Protein AF-A0A9W4V085-F1 (afdb_monomer)

Solvent-accessible surface area (backbone atoms only — not comparable 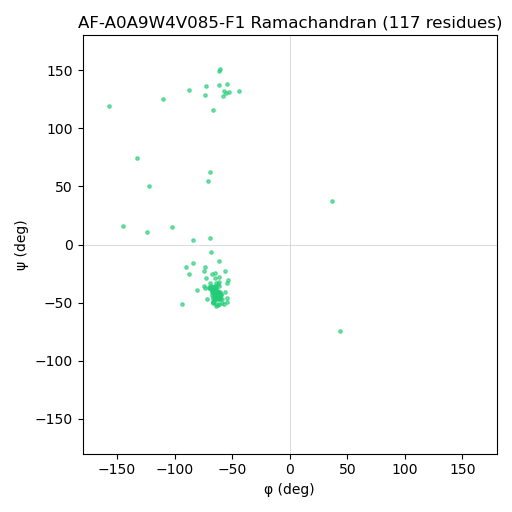to full-atom values): 6968 Å² total; per-residue (Å²): 134,81,78,79,75,76,79,78,77,56,73,71,63,54,55,56,52,52,51,54,50,51,50,54,50,50,52,48,51,54,48,28,40,53,48,19,42,46,47,46,67,75,39,63,90,44,66,81,60,62,35,53,56,50,49,53,50,48,52,53,52,56,53,55,59,49,51,59,54,65,59,66,65,68,67,93,61,65,77,77,56,59,59,53,56,54,62,63,46,48,61,59,46,54,49,46,19,52,50,34,26,51,52,41,41,46,51,64,67,50,50,82,74,59,93,77,84,78,135

pLDDT: mean 70.52, std 12.36, range [38.91, 86.25]

Sequence (119 aa):
MEPPAPPAPPPVEAGEKERKLNLLFWMRVVLAVVAGAAATFIFDGIEGEERRWASIGFMIIVFAATIPVAKSMRMQLPSSDRKKIVTQAIGSYVFLYLFTWIVTYTLANSGGGAGGINA

Radius of gyration: 19.99 Å; Cα contacts (8 Å, |Δi|>4): 44; chains: 1; bounding box: 37×35×72 Å

Mean predicted aligned error: 12.56 Å

Secondary structure (DSSP, 8-state):
-PPPPPPPPPHHHHHHHHHHHHHHHHHHHHHHHHHHHHHHHHTTTS-TTHHHHHHHHHHHHHHHHHHHHHHHT-----HHHHHHHHHHHHHHHHHHHHHHHHHHHHHHHHGGG------

Structure (mmCIF, N/CA/C/O backbone):
data_AF-A0A9W4V085-F1
#
_entry.id   AF-A0A9W4V085-F1
#
loop_
_atom_site.group_PDB
_atom_site.id
_atom_site.type_symbol
_atom_site.label_atom_id
_atom_site.label_alt_id
_atom_site.label_comp_id
_atom_site.label_asym_id
_atom_site.label_entity_id
_atom_site.label_seq_id
_atom_site.pdbx_PDB_ins_code
_atom_site.Cartn_x
_atom_site.Cartn_y
_atom_site.Cartn_z
_atom_site.occupancy
_atom_site.B_iso_or_equiv
_atom_site.auth_seq_id
_atom_site.auth_comp_id
_atom_site.auth_asym_id
_atom_site.auth_atom_id
_atom_site.pdbx_PDB_model_num
ATOM 1 N N . MET A 1 1 ? -8.765 9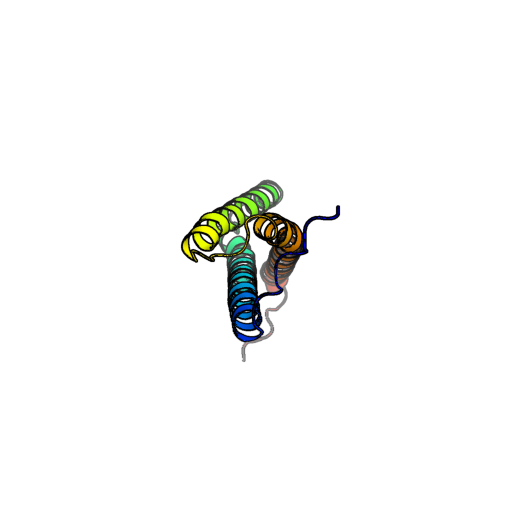.172 44.947 1.00 52.06 1 MET A N 1
ATOM 2 C CA . MET A 1 1 ? -10.021 8.692 44.338 1.00 52.06 1 MET A CA 1
ATOM 3 C C . MET A 1 1 ? -9.716 8.451 42.877 1.00 52.06 1 MET A C 1
ATOM 5 O O . MET A 1 1 ? -9.568 9.412 42.135 1.00 52.06 1 MET A O 1
ATOM 9 N N . GLU A 1 2 ? -9.474 7.200 42.506 1.00 55.47 2 GLU A N 1
ATOM 10 C CA . GLU A 1 2 ? -9.273 6.835 41.105 1.00 55.47 2 GLU A CA 1
ATOM 11 C C . GLU A 1 2 ? -10.647 6.888 40.416 1.00 55.47 2 GLU A C 1
ATOM 13 O O . GLU A 1 2 ? -11.615 6.370 40.984 1.00 55.47 2 GLU A O 1
ATOM 18 N N . PRO A 1 3 ? -10.797 7.584 39.277 1.00 69.75 3 PRO A N 1
ATOM 19 C CA . PRO A 1 3 ? -12.069 7.614 38.570 1.00 69.75 3 PRO A CA 1
ATOM 20 C C . PRO A 1 3 ? -12.429 6.183 38.136 1.00 69.75 3 PRO A C 1
ATOM 22 O O . PRO A 1 3 ? -11.544 5.455 37.680 1.00 69.75 3 PRO A O 1
ATOM 25 N N . PRO A 1 4 ? -13.695 5.752 38.285 1.00 66.56 4 PRO A N 1
ATOM 26 C CA . PRO A 1 4 ? -14.102 4.404 37.916 1.00 66.56 4 PRO A CA 1
ATOM 27 C C . PRO A 1 4 ? -13.792 4.169 36.438 1.00 66.56 4 PRO A C 1
ATOM 29 O O . PRO A 1 4 ? -14.168 4.973 35.580 1.00 66.56 4 PRO A O 1
ATOM 32 N N . ALA A 1 5 ? -13.077 3.078 36.155 1.00 70.56 5 ALA A N 1
ATOM 33 C CA . ALA A 1 5 ? -12.790 2.659 34.794 1.00 70.56 5 ALA A CA 1
ATOM 34 C C . ALA A 1 5 ? -14.114 2.585 34.010 1.00 70.56 5 ALA A C 1
ATOM 36 O O . ALA A 1 5 ? -15.086 2.018 34.523 1.00 70.56 5 ALA A O 1
ATOM 37 N N . PRO A 1 6 ? -14.194 3.181 32.806 1.00 73.25 6 PRO A N 1
ATOM 38 C CA . PRO A 1 6 ? -15.412 3.145 32.012 1.00 73.25 6 PRO A CA 1
ATOM 39 C C . PRO A 1 6 ? -15.857 1.687 31.817 1.00 73.25 6 PRO A C 1
ATOM 41 O O . PRO A 1 6 ? -15.003 0.822 31.598 1.00 73.25 6 PRO A O 1
ATOM 44 N N . PRO A 1 7 ? -17.167 1.394 31.919 1.00 73.12 7 PRO A N 1
ATOM 45 C CA . PRO A 1 7 ? -17.674 0.034 31.799 1.00 73.12 7 PRO A CA 1
ATOM 46 C C . PRO A 1 7 ? -17.222 -0.569 30.467 1.00 73.12 7 PRO A C 1
ATOM 48 O O . PRO A 1 7 ? -17.354 0.058 29.412 1.00 73.12 7 PRO A O 1
ATOM 51 N N . ALA A 1 8 ? -16.653 -1.776 30.525 1.00 66.88 8 ALA A N 1
ATOM 52 C CA . ALA A 1 8 ? -16.247 -2.502 29.331 1.00 66.88 8 ALA A CA 1
ATOM 53 C C . ALA A 1 8 ? -17.472 -2.683 28.412 1.00 66.88 8 ALA A C 1
ATOM 55 O O . ALA A 1 8 ? -18.541 -3.063 28.900 1.00 66.88 8 ALA A O 1
ATOM 56 N N . PRO A 1 9 ? -17.357 -2.389 27.104 1.00 64.00 9 PRO A N 1
ATOM 57 C CA . PRO A 1 9 ? -18.479 -2.524 26.186 1.00 64.00 9 PRO A CA 1
ATOM 58 C C . PRO A 1 9 ? -18.960 -3.984 26.127 1.00 64.00 9 PRO A C 1
ATOM 60 O O . PRO A 1 9 ? -18.152 -4.905 26.283 1.00 64.00 9 PRO A O 1
ATOM 63 N N . PRO A 1 10 ? -20.261 -4.220 25.886 1.00 71.69 10 PRO A N 1
ATOM 64 C CA . PRO A 1 10 ? -20.820 -5.565 25.827 1.00 71.69 10 PRO A CA 1
ATOM 65 C C . PRO A 1 10 ? -20.167 -6.404 24.704 1.00 71.69 10 PRO A C 1
ATOM 67 O O . PRO A 1 10 ? -19.780 -5.848 23.670 1.00 71.69 10 PRO A O 1
ATOM 70 N N . PRO A 1 11 ? -20.088 -7.746 24.842 1.00 68.12 11 PRO A N 1
ATOM 71 C CA . PRO A 1 11 ? -19.385 -8.634 23.900 1.00 68.12 11 PRO A CA 1
ATOM 72 C C . PRO A 1 11 ? -19.809 -8.485 22.430 1.00 68.12 11 PRO A C 1
ATOM 74 O O . PRO A 1 11 ? -19.002 -8.657 21.517 1.00 68.12 11 PRO A O 1
ATOM 77 N N . VAL A 1 12 ? -21.073 -8.125 22.195 1.00 65.56 12 VAL A N 1
ATOM 78 C CA . VAL A 1 12 ? -21.651 -7.943 20.855 1.00 65.56 12 VAL A CA 1
ATOM 79 C C . VAL A 1 12 ? -21.051 -6.722 20.143 1.00 65.56 12 VAL A C 1
ATOM 81 O O . VAL A 1 12 ? -20.737 -6.787 18.956 1.00 65.56 12 VAL A O 1
ATOM 84 N N . GLU A 1 13 ? -20.797 -5.630 20.870 1.00 66.50 13 GLU A N 1
ATOM 85 C CA . GLU A 1 13 ? -20.182 -4.422 20.308 1.00 66.50 13 GLU A CA 1
ATOM 86 C C . GLU A 1 13 ? -18.692 -4.602 20.001 1.00 66.50 13 GLU A C 1
ATOM 88 O O . GLU A 1 13 ? -18.163 -3.939 19.106 1.00 66.50 13 GLU A O 1
ATOM 93 N N . ALA A 1 14 ? -17.995 -5.472 20.739 1.00 66.94 14 ALA A N 1
ATOM 94 C CA . ALA A 1 14 ? -16.588 -5.782 20.490 1.00 66.94 14 ALA A CA 1
ATOM 95 C C . ALA A 1 14 ? -16.408 -6.513 19.146 1.00 66.94 14 ALA A C 1
ATOM 97 O O . ALA A 1 14 ? -15.607 -6.082 18.314 1.00 66.94 14 ALA A O 1
ATOM 98 N N . GLY A 1 15 ? -17.231 -7.533 18.875 1.00 71.06 15 GLY A N 1
ATOM 99 C CA . GLY A 1 15 ? -17.152 -8.309 17.632 1.00 71.06 15 GLY A CA 1
ATOM 100 C C . GLY A 1 15 ? -17.474 -7.500 16.367 1.00 71.06 15 GLY A C 1
ATOM 101 O O . GLY A 1 15 ? -16.850 -7.691 15.321 1.00 71.06 15 GLY A O 1
ATOM 102 N N . GLU A 1 16 ? -18.408 -6.546 16.430 1.00 74.25 16 GLU A N 1
ATOM 103 C CA . GLU A 1 16 ? -18.696 -5.660 15.291 1.00 74.25 16 GLU A CA 1
ATOM 104 C C . GLU A 1 16 ? -17.546 -4.695 14.978 1.00 74.25 16 GLU A C 1
ATOM 106 O O . GLU A 1 16 ? -17.283 -4.392 13.807 1.00 74.25 16 GLU A O 1
ATOM 111 N N . LYS A 1 17 ? -16.850 -4.211 16.012 1.00 70.31 17 LYS A N 1
ATOM 112 C CA . LYS A 1 17 ? -15.679 -3.338 15.866 1.00 70.31 17 LYS A CA 1
ATOM 113 C C . LYS A 1 17 ? -14.538 -4.089 15.185 1.00 70.31 17 LYS A C 1
ATOM 115 O O . LYS A 1 17 ? -14.000 -3.585 14.198 1.00 70.31 17 LYS A O 1
ATOM 120 N N . GLU A 1 18 ? -14.232 -5.301 15.644 1.00 73.25 18 GLU A N 1
ATOM 121 C CA . GLU A 1 18 ? -13.199 -6.163 15.054 1.00 73.25 18 GLU A CA 1
ATOM 122 C C . GLU A 1 18 ? -13.506 -6.528 13.599 1.00 73.25 18 GLU A C 1
ATOM 124 O O . GLU A 1 18 ? -12.636 -6.417 12.737 1.00 73.25 18 GLU A O 1
ATOM 129 N N . ARG A 1 19 ? -14.759 -6.876 13.277 1.00 76.81 19 ARG A N 1
ATOM 130 C CA . ARG A 1 19 ? -15.168 -7.175 11.892 1.00 76.81 19 ARG A CA 1
ATOM 131 C C . ARG A 1 19 ? -14.934 -6.004 10.951 1.00 76.81 19 ARG A C 1
ATOM 133 O O . ARG A 1 19 ? -14.380 -6.180 9.867 1.00 76.81 19 ARG A O 1
ATOM 140 N N . LYS A 1 20 ? -15.341 -4.802 11.355 1.00 73.94 20 LYS A N 1
ATOM 141 C CA . LYS A 1 20 ? -15.158 -3.608 10.527 1.00 73.94 20 LYS A CA 1
ATOM 142 C C . LYS A 1 20 ? -13.675 -3.217 10.418 1.00 73.94 20 LYS A C 1
ATOM 144 O O . LYS A 1 20 ? -13.261 -2.723 9.373 1.00 73.94 20 LYS A O 1
ATOM 149 N N . LEU A 1 21 ? -12.874 -3.454 11.463 1.00 75.38 21 LEU A N 1
ATOM 150 C CA . LEU A 1 21 ? -11.418 -3.262 11.438 1.00 75.38 21 LEU A CA 1
ATOM 151 C C . LEU A 1 21 ? -10.746 -4.222 10.455 1.00 75.38 21 LEU A C 1
ATOM 153 O O . LEU A 1 21 ? -9.955 -3.782 9.622 1.00 75.38 21 LEU A O 1
ATOM 157 N N . ASN A 1 22 ? -11.130 -5.497 10.495 1.00 78.56 22 ASN A N 1
ATOM 158 C CA . ASN A 1 22 ? -10.647 -6.521 9.574 1.00 78.56 22 ASN A CA 1
ATOM 159 C C . ASN A 1 22 ? -11.028 -6.214 8.122 1.00 78.56 22 ASN A C 1
ATOM 161 O O . ASN A 1 22 ? -10.188 -6.353 7.241 1.00 78.56 22 ASN A O 1
ATOM 165 N N . LEU A 1 23 ? -12.249 -5.733 7.867 1.00 78.25 23 LEU A N 1
ATOM 166 C CA . LEU A 1 23 ? -12.677 -5.265 6.541 1.00 78.25 23 LEU A CA 1
ATOM 167 C C . LEU A 1 23 ? -11.842 -4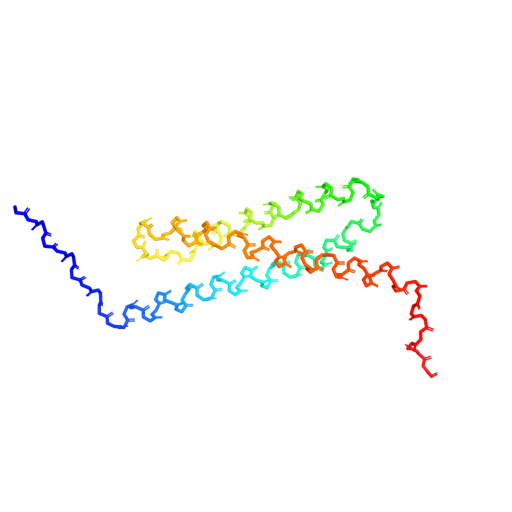.079 6.047 1.00 78.25 23 LEU A C 1
ATOM 169 O O . LEU A 1 23 ? -11.409 -4.068 4.897 1.00 78.25 23 LEU A O 1
ATOM 173 N N . LEU A 1 24 ? -11.577 -3.097 6.913 1.00 76.50 24 LEU A N 1
ATOM 174 C CA . LEU A 1 24 ? -10.758 -1.935 6.565 1.00 76.50 24 LEU A CA 1
ATOM 175 C C . LEU A 1 24 ? -9.308 -2.340 6.266 1.00 76.50 24 LEU A C 1
ATOM 177 O O . LEU A 1 24 ? -8.691 -1.790 5.354 1.00 76.50 24 LEU A O 1
ATOM 181 N N . PHE A 1 25 ? -8.776 -3.296 7.028 1.00 76.75 25 PHE A N 1
ATOM 182 C CA . PHE A 1 25 ? -7.460 -3.878 6.796 1.00 76.75 25 PHE A CA 1
ATOM 183 C C . PHE A 1 25 ? -7.419 -4.623 5.457 1.00 76.75 25 PHE A C 1
ATOM 185 O O . PHE A 1 25 ? -6.597 -4.292 4.608 1.00 76.75 25 PHE A O 1
ATOM 192 N N . 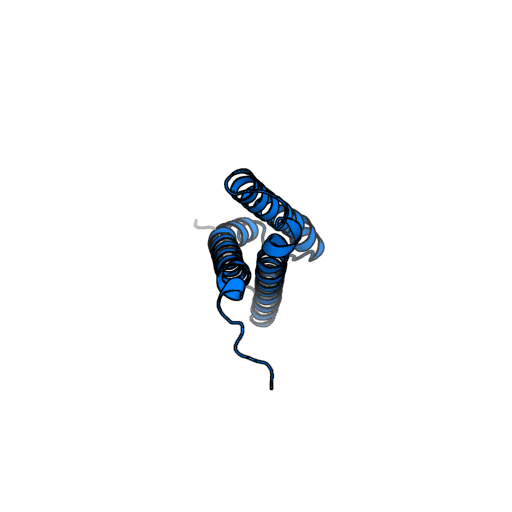TRP A 1 26 ? -8.355 -5.542 5.214 1.00 81.31 26 TRP A N 1
ATOM 193 C CA . TRP A 1 26 ? -8.433 -6.312 3.969 1.00 81.31 26 TRP A CA 1
ATOM 194 C C . TRP A 1 26 ? -8.606 -5.436 2.732 1.00 81.31 26 TRP A C 1
ATOM 196 O O . TRP A 1 26 ? -7.924 -5.639 1.732 1.00 81.31 26 TRP A O 1
ATOM 206 N N . MET A 1 27 ? -9.456 -4.413 2.804 1.00 80.50 27 MET A N 1
ATOM 207 C CA . MET A 1 27 ? -9.635 -3.456 1.714 1.00 80.50 27 MET A CA 1
ATOM 208 C C . MET A 1 27 ? -8.325 -2.725 1.385 1.00 80.50 27 MET A C 1
ATOM 210 O O . MET A 1 27 ? -8.005 -2.540 0.214 1.00 80.50 27 MET A O 1
ATOM 214 N N . ARG A 1 28 ? -7.540 -2.338 2.401 1.00 79.19 28 ARG A N 1
ATOM 215 C CA . ARG A 1 28 ? -6.216 -1.721 2.207 1.00 79.19 28 ARG A CA 1
ATOM 216 C C . ARG A 1 28 ? -5.213 -2.700 1.610 1.00 79.19 28 ARG A C 1
ATOM 218 O O . ARG A 1 28 ? -4.447 -2.290 0.750 1.00 79.19 28 ARG A O 1
ATOM 225 N N . VAL A 1 29 ? -5.225 -3.960 2.047 1.00 80.12 29 VAL A N 1
ATOM 226 C CA . VAL A 1 29 ? -4.359 -5.020 1.507 1.00 80.12 29 VAL A CA 1
ATOM 227 C C . VAL A 1 29 ? -4.650 -5.237 0.026 1.00 80.12 29 VAL A C 1
ATOM 229 O O . VAL A 1 29 ? -3.736 -5.162 -0.788 1.00 80.12 29 VAL A O 1
ATOM 232 N N . VAL A 1 30 ? -5.919 -5.419 -0.344 1.00 84.69 30 VAL A N 1
ATOM 233 C CA . VAL A 1 30 ? -6.321 -5.600 -1.747 1.00 84.69 30 VAL A CA 1
ATOM 234 C C . VAL A 1 30 ? -5.942 -4.376 -2.580 1.00 84.69 30 VAL A C 1
ATOM 236 O O . VAL A 1 30 ? -5.355 -4.525 -3.648 1.00 84.69 30 VAL A O 1
ATOM 239 N N . LEU A 1 31 ? -6.198 -3.165 -2.074 1.00 82.62 31 LEU A N 1
ATOM 240 C CA . LEU A 1 31 ? -5.819 -1.931 -2.762 1.00 82.62 31 LEU A CA 1
ATOM 241 C C . LEU A 1 31 ? -4.298 -1.824 -2.956 1.00 82.62 31 LEU A C 1
ATOM 243 O O . LEU A 1 31 ? -3.858 -1.480 -4.046 1.00 82.62 31 LEU A O 1
ATOM 247 N N . ALA A 1 32 ? -3.503 -2.136 -1.927 1.00 81.94 32 ALA A N 1
ATOM 248 C CA . ALA A 1 32 ? -2.042 -2.103 -1.986 1.00 81.94 32 ALA A CA 1
ATOM 249 C C . ALA A 1 32 ? -1.495 -3.077 -3.033 1.00 81.94 32 ALA A C 1
ATOM 251 O O . ALA A 1 32 ? -0.607 -2.718 -3.801 1.00 81.94 32 ALA A O 1
ATOM 252 N N . VAL A 1 33 ? -2.042 -4.294 -3.074 1.00 84.12 33 VAL A N 1
ATOM 253 C CA . VAL A 1 33 ? -1.632 -5.341 -4.016 1.00 84.12 33 VAL A CA 1
ATOM 254 C C . VAL A 1 33 ? -1.992 -4.940 -5.447 1.00 84.12 33 VAL A C 1
ATOM 256 O O . VAL A 1 33 ? -1.130 -4.955 -6.321 1.00 84.12 33 VAL A O 1
ATOM 259 N N . VAL A 1 34 ? -3.234 -4.509 -5.689 1.00 86.00 34 VAL A N 1
ATOM 260 C CA . VAL A 1 34 ? -3.680 -4.083 -7.027 1.00 86.00 34 VAL A CA 1
ATOM 261 C C . VAL A 1 34 ? -2.903 -2.856 -7.501 1.00 86.00 34 VAL A C 1
ATOM 263 O O . VAL A 1 34 ? -2.436 -2.832 -8.636 1.00 86.00 34 VAL A O 1
ATOM 266 N N . ALA A 1 35 ? -2.711 -1.858 -6.636 1.00 84.31 35 ALA A N 1
ATOM 267 C CA . ALA A 1 35 ? -1.945 -0.660 -6.964 1.00 84.31 35 ALA A CA 1
ATOM 268 C C . ALA A 1 35 ? -0.459 -0.968 -7.204 1.00 84.31 35 ALA A C 1
ATOM 270 O O . ALA A 1 35 ? 0.114 -0.442 -8.153 1.00 84.31 35 ALA A O 1
ATOM 271 N N . GLY A 1 36 ? 0.158 -1.827 -6.386 1.00 82.25 36 GLY A N 1
ATOM 272 C CA . GLY A 1 36 ? 1.558 -2.235 -6.546 1.00 82.25 36 GLY A CA 1
ATOM 273 C C . GLY A 1 36 ? 1.792 -3.024 -7.835 1.00 82.25 36 GLY A C 1
ATOM 274 O O . GLY A 1 36 ? 2.783 -2.795 -8.527 1.00 82.25 36 GLY A O 1
ATOM 275 N N . ALA A 1 37 ? 0.846 -3.889 -8.208 1.00 83.81 37 ALA A N 1
ATOM 276 C CA . ALA A 1 37 ? 0.873 -4.577 -9.494 1.00 83.81 37 ALA A CA 1
ATOM 277 C C . ALA A 1 37 ? 0.689 -3.591 -10.664 1.00 83.81 37 ALA A C 1
ATOM 279 O O . ALA A 1 37 ? 1.511 -3.557 -11.582 1.00 83.81 37 ALA A O 1
ATOM 280 N N . ALA A 1 38 ? -0.335 -2.731 -10.601 1.00 82.19 38 ALA A N 1
ATOM 281 C CA . ALA A 1 38 ? -0.648 -1.747 -11.639 1.00 82.19 38 ALA A CA 1
ATOM 282 C C . ALA A 1 38 ? 0.465 -0.709 -11.851 1.00 82.19 38 ALA A C 1
ATOM 284 O O . ALA A 1 38 ? 0.705 -0.306 -12.987 1.00 82.19 38 ALA A O 1
ATOM 285 N N . ALA A 1 39 ? 1.188 -0.318 -10.796 1.00 81.44 39 ALA A N 1
ATOM 286 C CA . ALA A 1 39 ? 2.317 0.608 -10.882 1.00 81.44 39 ALA A CA 1
ATOM 287 C C . ALA A 1 39 ? 3.376 0.134 -11.892 1.00 81.44 39 ALA A C 1
ATOM 289 O O . ALA A 1 39 ? 3.983 0.945 -12.583 1.00 81.44 39 ALA A O 1
ATOM 290 N N . THR A 1 40 ? 3.569 -1.178 -12.035 1.00 76.81 40 THR A N 1
ATOM 291 C CA . THR A 1 40 ? 4.543 -1.727 -12.988 1.00 76.81 40 THR A CA 1
ATOM 292 C C . THR A 1 40 ? 4.164 -1.412 -14.433 1.00 76.81 40 THR A C 1
ATOM 294 O O . THR A 1 40 ? 5.040 -1.041 -15.202 1.00 76.81 40 THR A O 1
ATOM 297 N N . PHE A 1 41 ? 2.872 -1.492 -14.765 1.00 79.44 41 PHE A N 1
ATOM 298 C CA . PHE A 1 41 ? 2.341 -1.215 -16.101 1.00 79.44 41 PHE A CA 1
ATOM 299 C C . PHE A 1 41 ? 2.175 0.286 -16.369 1.00 79.44 41 PHE A C 1
ATOM 301 O O . PHE A 1 41 ? 2.471 0.753 -17.462 1.00 79.44 41 PHE A O 1
ATOM 308 N N . ILE A 1 42 ? 1.733 1.060 -15.370 1.00 79.81 42 ILE A N 1
ATOM 309 C CA . ILE A 1 42 ? 1.559 2.519 -15.492 1.00 79.81 42 ILE A CA 1
ATOM 310 C C . ILE A 1 42 ? 2.906 3.212 -15.722 1.00 79.81 42 ILE A C 1
ATOM 312 O O . ILE A 1 42 ? 2.983 4.183 -16.470 1.00 79.81 42 ILE A O 1
ATOM 316 N N . PHE A 1 43 ? 3.968 2.710 -15.090 1.00 74.00 43 PHE A N 1
ATOM 317 C CA . PHE A 1 43 ? 5.304 3.291 -15.178 1.00 74.00 43 PHE A CA 1
ATOM 318 C C . PHE A 1 43 ? 6.244 2.525 -16.118 1.00 74.00 43 PHE A C 1
ATOM 320 O O . PHE A 1 43 ? 7.444 2.754 -16.055 1.00 74.00 43 PHE A O 1
ATOM 327 N N . ASP A 1 44 ? 5.749 1.629 -16.977 1.00 71.06 44 ASP A N 1
ATOM 328 C CA . ASP A 1 44 ? 6.596 0.842 -17.895 1.00 71.06 44 ASP A CA 1
ATOM 329 C C . ASP A 1 44 ? 7.378 1.727 -18.890 1.00 71.06 44 ASP A C 1
ATOM 331 O O . ASP A 1 44 ? 8.494 1.407 -19.279 1.00 71.06 44 ASP A O 1
ATOM 335 N N . GLY A 1 45 ? 6.838 2.904 -19.228 1.00 65.38 45 GLY A N 1
ATOM 336 C CA . GLY A 1 45 ? 7.485 3.883 -20.111 1.00 65.38 45 GLY A CA 1
ATOM 337 C C . GLY A 1 45 ? 8.498 4.828 -19.447 1.00 65.38 45 GLY A C 1
ATOM 338 O O . GLY A 1 45 ? 8.974 5.738 -20.119 1.00 65.38 45 GLY A O 1
ATOM 339 N N . ILE A 1 46 ? 8.796 4.676 -18.149 1.00 67.75 46 ILE A N 1
ATOM 340 C CA . ILE A 1 46 ? 9.699 5.571 -17.403 1.0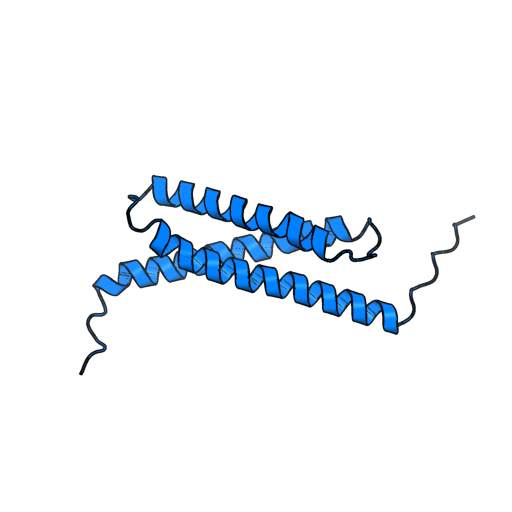0 67.75 46 ILE A CA 1
ATOM 341 C C . ILE A 1 46 ? 11.000 4.826 -17.065 1.00 67.75 46 ILE A C 1
ATOM 343 O O . ILE A 1 46 ? 10.976 3.772 -16.427 1.00 67.75 46 ILE A O 1
ATOM 347 N N . GLU A 1 47 ? 12.157 5.374 -17.438 1.00 66.44 47 GLU A N 1
ATOM 348 C CA . GLU A 1 47 ? 13.450 4.731 -17.182 1.00 66.44 47 GLU A CA 1
ATOM 349 C C . GLU A 1 47 ? 13.867 4.781 -15.697 1.00 66.44 47 GLU A C 1
ATOM 351 O O . GLU A 1 47 ? 13.758 5.796 -15.010 1.00 66.44 47 GLU A O 1
ATOM 356 N N . GLY A 1 48 ? 14.372 3.636 -15.216 1.00 67.31 48 GLY A N 1
ATOM 357 C CA . GLY A 1 48 ? 15.272 3.426 -14.071 1.00 67.31 48 GLY A CA 1
ATOM 358 C C . GLY A 1 48 ? 15.025 4.180 -12.759 1.00 67.31 48 GLY A C 1
ATOM 359 O O . GLY A 1 48 ? 14.668 3.570 -11.746 1.00 67.31 48 GLY A O 1
ATOM 360 N N . GLU A 1 49 ? 15.336 5.472 -12.745 1.00 70.75 49 GLU A N 1
ATOM 361 C CA . GLU A 1 49 ? 15.401 6.316 -11.551 1.00 70.75 49 GLU A CA 1
ATOM 362 C C . GLU A 1 49 ? 14.082 7.046 -11.292 1.00 70.75 49 GLU A C 1
ATOM 364 O O . GLU A 1 49 ? 13.504 6.910 -10.210 1.00 70.75 49 GLU A O 1
ATOM 369 N N . GLU A 1 50 ? 13.540 7.728 -12.301 1.00 75.06 50 GLU A N 1
ATOM 370 C CA . GLU A 1 50 ? 12.259 8.439 -12.201 1.00 75.06 50 GLU A CA 1
ATOM 371 C C . GLU A 1 50 ? 11.115 7.480 -11.883 1.00 75.06 50 GLU A C 1
ATOM 373 O O . GLU A 1 50 ? 10.214 7.802 -11.113 1.00 75.06 50 GLU A O 1
ATOM 378 N N . ARG A 1 51 ? 11.205 6.242 -12.369 1.00 74.50 51 ARG A N 1
ATOM 379 C CA . ARG A 1 51 ? 10.241 5.178 -12.090 1.00 74.50 51 ARG A CA 1
ATOM 380 C C . ARG A 1 51 ? 10.184 4.782 -10.614 1.00 74.50 51 ARG A C 1
ATOM 382 O O . ARG A 1 51 ? 9.116 4.439 -10.105 1.00 74.50 51 ARG A O 1
ATOM 389 N N . ARG A 1 52 ? 11.314 4.846 -9.901 1.00 78.56 52 ARG A N 1
ATOM 390 C CA . ARG A 1 52 ? 11.379 4.541 -8.460 1.00 78.56 52 ARG A CA 1
ATOM 391 C C . ARG A 1 52 ? 10.717 5.651 -7.657 1.00 78.56 52 ARG A C 1
ATOM 393 O O . ARG A 1 52 ? 9.875 5.369 -6.809 1.00 78.56 52 ARG A O 1
ATOM 400 N N . TRP A 1 53 ? 11.042 6.901 -7.975 1.00 82.81 53 TRP A N 1
ATOM 401 C CA . TRP A 1 53 ? 10.445 8.075 -7.336 1.00 82.81 53 TRP A CA 1
ATOM 402 C C . TRP A 1 53 ? 8.952 8.209 -7.646 1.00 82.81 53 TRP A C 1
ATOM 404 O O . TRP A 1 53 ? 8.161 8.466 -6.737 1.00 82.81 53 TRP A O 1
ATOM 414 N N . ALA A 1 54 ? 8.545 7.940 -8.886 1.00 80.38 54 ALA A N 1
ATOM 415 C CA . ALA A 1 54 ? 7.147 7.929 -9.299 1.00 80.38 54 ALA A CA 1
ATOM 416 C C . ALA A 1 54 ? 6.348 6.833 -8.577 1.00 80.38 54 ALA A C 1
ATOM 418 O O . ALA A 1 54 ? 5.242 7.097 -8.106 1.00 80.38 54 ALA A O 1
ATOM 419 N N . SER A 1 55 ? 6.920 5.636 -8.395 1.00 76.56 55 SER A N 1
ATOM 420 C CA . SER A 1 55 ? 6.256 4.547 -7.663 1.00 76.56 55 SER A CA 1
ATOM 421 C C . SER A 1 55 ? 6.142 4.827 -6.159 1.00 76.56 55 SER A C 1
ATOM 423 O O . SER A 1 55 ? 5.109 4.533 -5.551 1.00 76.56 55 SER A O 1
ATOM 425 N N . ILE A 1 56 ? 7.150 5.467 -5.554 1.00 81.31 56 ILE A N 1
ATOM 426 C CA . ILE A 1 56 ? 7.079 5.940 -4.160 1.00 81.31 56 ILE A CA 1
A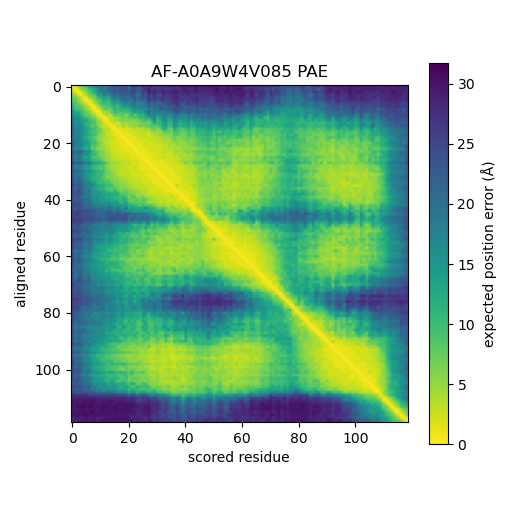TOM 427 C C . ILE A 1 56 ? 6.004 7.029 -4.020 1.00 81.31 56 ILE A C 1
ATOM 429 O O . ILE A 1 56 ? 5.198 6.986 -3.088 1.00 81.31 56 ILE A O 1
ATOM 433 N N . GLY A 1 57 ? 5.935 7.975 -4.960 1.00 84.19 57 GLY A N 1
ATOM 434 C CA . GLY A 1 57 ? 4.887 8.998 -4.992 1.00 84.19 57 GLY A CA 1
ATOM 435 C C . GLY A 1 57 ? 3.488 8.395 -5.149 1.00 84.19 57 GLY A C 1
ATOM 436 O O . GLY A 1 57 ? 2.568 8.752 -4.409 1.00 84.19 57 GLY A O 1
ATOM 437 N N . PHE A 1 58 ? 3.334 7.418 -6.045 1.00 83.12 58 PHE A N 1
ATOM 438 C CA . PHE A 1 58 ? 2.078 6.701 -6.258 1.00 83.12 58 PHE A CA 1
ATOM 439 C C . PHE A 1 58 ? 1.636 5.944 -5.002 1.00 83.12 58 PHE A C 1
ATOM 441 O O . PHE A 1 58 ? 0.472 6.040 -4.611 1.00 83.12 58 PHE A O 1
ATOM 448 N N . MET A 1 59 ? 2.564 5.291 -4.294 1.00 82.62 59 MET A N 1
ATOM 449 C CA . MET A 1 59 ? 2.288 4.644 -3.007 1.00 82.62 59 MET A CA 1
ATOM 450 C C . MET A 1 59 ? 1.661 5.616 -2.001 1.00 82.62 59 MET A C 1
ATOM 452 O O . MET A 1 59 ? 0.670 5.274 -1.348 1.00 82.62 59 MET A O 1
ATOM 456 N N . ILE A 1 60 ? 2.220 6.825 -1.881 1.00 84.12 60 ILE A N 1
ATOM 457 C CA . ILE A 1 60 ? 1.749 7.857 -0.947 1.00 84.12 60 ILE A CA 1
ATOM 458 C C . ILE A 1 60 ? 0.359 8.360 -1.350 1.00 84.12 60 ILE A C 1
ATOM 460 O O . ILE A 1 60 ? -0.501 8.517 -0.483 1.00 84.12 60 ILE A O 1
ATOM 464 N N . ILE A 1 61 ? 0.105 8.565 -2.645 1.00 83.94 61 ILE A N 1
ATOM 465 C CA . ILE A 1 61 ? -1.200 9.008 -3.160 1.00 83.94 61 ILE A CA 1
ATOM 466 C C . ILE A 1 61 ? -2.275 7.947 -2.909 1.00 83.94 61 ILE A C 1
ATOM 468 O O . ILE A 1 61 ? -3.342 8.266 -2.380 1.00 83.94 61 ILE A O 1
ATOM 472 N N . VAL A 1 62 ? -1.994 6.679 -3.220 1.00 81.50 62 VAL A N 1
ATOM 473 C CA . VAL A 1 62 ? -2.925 5.566 -2.970 1.00 81.50 62 VAL A CA 1
ATOM 474 C C . VAL A 1 62 ? -3.168 5.410 -1.467 1.00 81.50 62 VAL A C 1
ATOM 476 O O . VAL A 1 62 ? -4.310 5.242 -1.032 1.00 81.50 62 VAL A O 1
ATOM 479 N N . PHE A 1 63 ? -2.129 5.571 -0.644 1.00 77.00 63 PHE A N 1
ATOM 480 C CA . PHE A 1 63 ? -2.282 5.581 0.806 1.00 77.00 63 PHE A CA 1
ATOM 481 C C . PHE A 1 63 ? -3.164 6.745 1.278 1.00 77.00 63 PHE A C 1
ATOM 483 O O . PHE A 1 63 ? -4.098 6.534 2.052 1.00 77.00 63 PHE A O 1
ATOM 490 N N . ALA A 1 64 ? -2.949 7.959 0.774 1.00 78.75 64 ALA A N 1
ATOM 491 C CA . ALA A 1 64 ? -3.774 9.118 1.098 1.00 78.75 64 ALA A CA 1
ATOM 492 C C . ALA A 1 64 ? -5.236 8.923 0.660 1.00 78.75 64 ALA A C 1
ATOM 494 O O . ALA A 1 64 ? -6.143 9.295 1.404 1.00 78.75 64 ALA A O 1
ATOM 495 N N . ALA A 1 65 ? -5.485 8.256 -0.471 1.00 77.31 65 ALA A N 1
ATOM 496 C CA . ALA A 1 65 ? -6.825 7.913 -0.947 1.00 77.31 65 ALA A CA 1
ATOM 497 C C . ALA A 1 65 ? -7.567 6.926 -0.022 1.00 77.31 65 ALA A C 1
ATOM 499 O O . ALA A 1 65 ? -8.795 6.950 0.050 1.00 77.31 65 ALA A O 1
ATOM 500 N N . THR A 1 66 ? -6.862 6.116 0.776 1.00 70.56 66 THR A N 1
ATOM 501 C CA . THR A 1 66 ? -7.511 5.263 1.794 1.00 70.56 66 THR A CA 1
ATOM 502 C C . THR A 1 66 ? -8.018 6.039 3.016 1.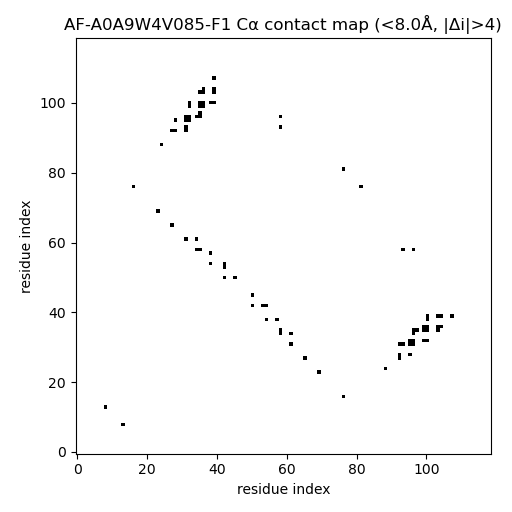00 70.56 66 THR A C 1
ATOM 504 O O . THR A 1 66 ? -8.873 5.541 3.757 1.00 70.56 66 THR A O 1
ATOM 507 N N . ILE A 1 67 ? -7.513 7.254 3.257 1.00 71.25 67 ILE A N 1
ATOM 508 C CA . ILE A 1 67 ? -7.906 8.107 4.390 1.00 71.25 67 ILE A CA 1
ATOM 509 C C . ILE A 1 67 ? -9.386 8.528 4.300 1.00 71.25 67 ILE A C 1
ATOM 511 O O . ILE A 1 67 ? -10.111 8.313 5.279 1.00 71.25 67 ILE A O 1
ATOM 515 N N . PRO A 1 68 ? -9.899 9.071 3.174 1.00 68.12 68 PRO A N 1
ATOM 516 C CA . PRO A 1 68 ? -11.317 9.397 3.047 1.00 68.12 68 PRO A CA 1
ATOM 517 C C . PRO A 1 68 ? -12.218 8.156 3.080 1.00 68.12 68 PRO A C 1
ATOM 519 O O . PRO A 1 68 ? -13.324 8.249 3.605 1.00 68.12 68 PRO A O 1
ATOM 522 N N . VAL A 1 69 ? -11.756 6.979 2.640 1.00 64.00 69 VAL A N 1
ATOM 523 C CA . VAL A 1 69 ? -12.542 5.732 2.756 1.00 64.00 69 VAL A CA 1
ATOM 524 C C . VAL A 1 69 ? -12.708 5.314 4.224 1.00 64.00 69 VAL A C 1
ATOM 526 O O . VAL A 1 69 ? -13.811 4.989 4.666 1.00 64.00 69 VAL A O 1
ATOM 529 N N . ALA A 1 70 ? -11.655 5.443 5.035 1.00 59.16 70 ALA A N 1
ATOM 530 C CA . ALA A 1 70 ? -11.748 5.244 6.485 1.00 59.16 70 ALA A CA 1
ATOM 531 C C . ALA A 1 70 ? -12.598 6.319 7.194 1.00 59.16 70 ALA A C 1
ATOM 533 O O . ALA A 1 70 ? -13.168 6.068 8.263 1.00 59.16 70 ALA A O 1
ATOM 534 N N . LYS A 1 71 ? -12.702 7.517 6.605 1.00 57.34 71 LYS A N 1
ATOM 535 C CA . LYS A 1 71 ? -13.614 8.583 7.047 1.00 57.34 71 LYS A CA 1
ATOM 536 C C . LYS A 1 71 ? -15.072 8.279 6.666 1.00 57.34 71 LYS A C 1
ATOM 538 O O . LYS A 1 71 ? -15.963 8.554 7.468 1.00 57.34 71 LYS A O 1
ATOM 543 N N . SER A 1 72 ? -15.298 7.660 5.505 1.00 50.50 72 SER A N 1
ATOM 544 C CA . SER A 1 72 ? -16.614 7.261 4.981 1.00 50.50 72 SER A CA 1
ATOM 545 C C . SER A 1 72 ? -17.287 6.180 5.836 1.00 50.50 72 SER A C 1
ATOM 547 O O . SER A 1 72 ? -18.474 6.277 6.131 1.00 50.50 72 SER A O 1
ATOM 549 N N . MET A 1 73 ? -1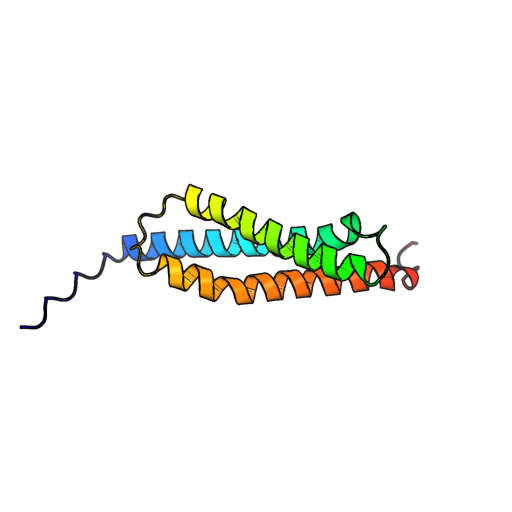6.525 5.218 6.373 1.00 56.62 73 MET A N 1
ATOM 550 C CA . MET A 1 73 ? -17.081 4.125 7.192 1.00 56.62 73 MET A CA 1
ATOM 551 C C . MET A 1 73 ? -17.625 4.524 8.581 1.00 56.62 73 MET A C 1
ATOM 553 O O . MET A 1 73 ? -17.994 3.626 9.333 1.00 56.62 73 MET A O 1
ATOM 557 N N . ARG A 1 74 ? -17.691 5.822 8.949 1.00 51.12 74 ARG A N 1
ATOM 558 C CA . ARG A 1 74 ? -18.417 6.373 10.131 1.00 51.12 74 ARG A CA 1
ATOM 559 C C . ARG A 1 74 ? -18.378 5.485 11.391 1.00 51.12 74 ARG A C 1
ATOM 561 O O . ARG A 1 74 ? -19.341 5.403 12.147 1.00 51.12 74 ARG A O 1
ATOM 568 N N . MET A 1 75 ? -17.244 4.833 11.650 1.00 50.53 75 MET A N 1
ATOM 569 C CA . MET A 1 75 ? -17.109 3.970 12.816 1.00 50.53 75 MET A CA 1
ATOM 570 C C . MET A 1 75 ? -17.166 4.849 14.058 1.00 50.53 75 MET A C 1
ATOM 572 O O . MET A 1 75 ? -16.284 5.687 14.259 1.00 50.53 75 MET A O 1
ATOM 576 N N . GLN A 1 76 ? -18.182 4.667 14.895 1.00 43.66 76 GLN A N 1
ATOM 577 C CA . GLN A 1 76 ? -18.227 5.214 16.251 1.00 43.66 76 GLN A CA 1
ATOM 578 C C . GLN A 1 76 ? -17.223 4.460 17.137 1.00 43.66 76 GLN A C 1
ATOM 580 O O . GLN A 1 76 ? -17.567 3.841 18.137 1.00 43.66 76 GLN A O 1
ATOM 585 N N . LEU A 1 77 ? -15.966 4.432 16.702 1.00 49.03 77 LEU A N 1
ATOM 586 C CA . LEU A 1 77 ? -14.855 3.959 17.499 1.00 49.03 77 LEU A CA 1
ATOM 587 C C . LEU A 1 77 ? -14.331 5.141 18.317 1.00 49.03 77 LEU A C 1
ATOM 589 O O . LEU A 1 77 ? -14.133 6.213 17.729 1.00 49.03 77 LEU A O 1
ATOM 593 N N . PRO A 1 78 ? -14.098 4.946 19.628 1.00 48.12 78 PRO A N 1
ATOM 594 C CA . PRO A 1 78 ? -13.465 5.928 20.496 1.00 48.12 78 PRO A CA 1
ATOM 595 C C . PRO A 1 78 ? -12.251 6.551 19.804 1.00 48.12 78 PRO A C 1
ATOM 597 O O . PRO A 1 78 ? -11.409 5.859 19.225 1.00 48.12 78 PRO A O 1
ATOM 600 N N . SER A 1 79 ? -12.166 7.876 19.836 1.00 50.84 79 SER A N 1
ATOM 601 C CA . SER A 1 79 ? -11.154 8.675 19.135 1.00 50.84 79 SER A CA 1
ATOM 602 C C . SER A 1 79 ? -9.706 8.283 19.481 1.00 50.84 79 SER A C 1
ATOM 604 O O . SER A 1 79 ? -8.817 8.513 18.660 1.00 50.84 79 SER A O 1
ATOM 606 N N . SER A 1 80 ? -9.476 7.649 20.640 1.00 51.12 80 SER A N 1
ATOM 607 C CA . SER A 1 80 ? -8.160 7.168 21.093 1.00 51.12 80 SER A CA 1
ATOM 608 C C . SER A 1 80 ? -7.576 6.022 20.258 1.00 51.12 80 SER A C 1
ATOM 610 O O . SER A 1 80 ? -6.373 6.030 19.999 1.00 51.12 80 SER A O 1
ATOM 612 N N . ASP A 1 81 ? -8.387 5.079 19.768 1.00 54.53 81 ASP A N 1
ATOM 613 C CA . ASP A 1 81 ? -7.856 3.889 19.072 1.00 54.53 81 ASP A CA 1
ATOM 614 C C . ASP A 1 81 ? -7.713 4.094 17.559 1.00 54.53 81 ASP A C 1
ATOM 616 O O . ASP A 1 81 ? -6.903 3.434 16.903 1.00 54.53 81 ASP A O 1
ATOM 620 N N . ARG A 1 82 ? -8.415 5.092 17.000 1.00 57.59 82 ARG A N 1
ATOM 621 C CA . ARG A 1 82 ? -8.305 5.475 15.580 1.00 57.59 82 ARG A CA 1
ATOM 622 C C . ARG A 1 82 ? -6.876 5.823 15.173 1.00 57.59 82 ARG A C 1
ATOM 624 O O . ARG A 1 82 ? -6.454 5.448 14.084 1.00 57.59 82 ARG A O 1
ATOM 631 N N . LYS A 1 83 ? -6.131 6.539 16.022 1.00 54.09 83 LYS A N 1
ATOM 632 C CA . LYS A 1 83 ? -4.749 6.933 15.705 1.00 54.09 83 LYS A CA 1
ATOM 633 C C . LYS A 1 83 ? -3.786 5.747 15.793 1.00 54.09 83 LYS A C 1
ATOM 635 O O . LYS A 1 83 ? -2.921 5.623 14.937 1.00 54.09 83 LYS A O 1
ATOM 640 N N . LYS A 1 84 ? -3.973 4.841 16.760 1.00 57.81 84 LYS A N 1
ATOM 641 C CA . LYS A 1 84 ? -3.122 3.650 16.925 1.00 57.81 84 LYS A CA 1
ATOM 642 C C . LYS A 1 84 ? -3.271 2.658 15.770 1.00 57.81 84 LYS A C 1
ATOM 644 O O . LYS A 1 84 ? -2.267 2.218 15.220 1.00 57.81 84 LYS A O 1
ATOM 649 N N . ILE A 1 85 ? -4.505 2.381 15.346 1.00 61.22 85 ILE A N 1
ATOM 650 C CA . ILE A 1 85 ? -4.794 1.478 14.219 1.00 61.22 85 ILE A CA 1
ATOM 651 C C . ILE A 1 85 ? -4.188 1.986 12.907 1.00 61.22 85 ILE A C 1
ATOM 653 O O . ILE A 1 85 ? -3.635 1.204 12.138 1.00 61.22 85 ILE A O 1
ATOM 657 N N . VAL A 1 86 ? -4.263 3.295 12.649 1.00 56.75 86 VAL A N 1
ATOM 658 C CA . VAL A 1 86 ? -3.726 3.878 11.411 1.00 56.75 86 VAL A CA 1
ATOM 659 C C . VAL A 1 86 ? -2.200 3.793 11.383 1.00 56.75 86 VAL A C 1
ATOM 661 O O . VAL A 1 86 ? -1.642 3.390 10.365 1.00 56.75 86 VAL A O 1
ATOM 664 N 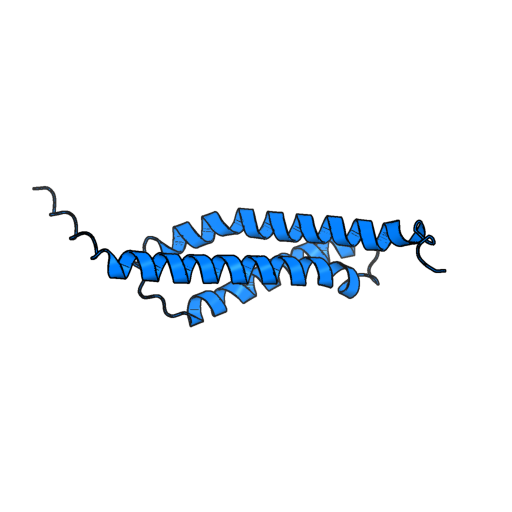N . THR A 1 87 ? -1.524 4.099 12.492 1.00 65.06 87 THR A N 1
ATOM 665 C CA . THR A 1 87 ? -0.055 4.061 12.547 1.00 65.06 87 THR A CA 1
ATOM 666 C C . THR A 1 87 ? 0.496 2.637 12.499 1.00 65.06 87 THR A C 1
ATOM 668 O O . THR A 1 87 ? 1.491 2.392 11.823 1.00 65.06 87 THR A O 1
ATOM 671 N N . GLN A 1 88 ? -0.172 1.675 13.140 1.00 65.19 88 GLN A N 1
ATOM 672 C CA . GLN A 1 88 ? 0.217 0.264 13.066 1.00 65.19 88 GLN A CA 1
ATOM 673 C C . GLN A 1 88 ? 0.030 -0.309 11.650 1.00 65.19 88 GLN A C 1
ATOM 675 O O . GLN A 1 88 ? 0.853 -1.091 11.176 1.00 65.19 88 GLN A O 1
ATOM 680 N N . ALA A 1 89 ? -1.021 0.110 10.943 1.00 65.12 89 ALA A N 1
ATOM 681 C CA . ALA A 1 89 ? -1.314 -0.385 9.602 1.00 65.12 89 ALA A CA 1
ATOM 682 C C . ALA A 1 89 ? -0.382 0.182 8.511 1.00 65.12 89 ALA A C 1
ATOM 684 O O . ALA A 1 89 ? -0.212 -0.475 7.482 1.00 65.12 89 ALA A O 1
ATOM 685 N N . ILE A 1 90 ? 0.250 1.349 8.726 1.00 75.00 90 ILE A N 1
ATOM 686 C CA . ILE A 1 90 ? 1.178 1.976 7.760 1.00 75.00 90 ILE A CA 1
ATOM 687 C C . ILE A 1 90 ? 2.300 1.019 7.357 1.00 75.00 90 ILE A C 1
ATOM 689 O O . ILE A 1 90 ? 2.527 0.823 6.166 1.00 75.00 90 ILE A O 1
ATOM 693 N N . GLY A 1 91 ? 2.962 0.389 8.332 1.00 77.06 91 GLY A N 1
ATOM 694 C CA . GLY A 1 91 ? 4.093 -0.500 8.056 1.00 77.06 91 GLY A CA 1
ATOM 695 C C . GLY A 1 91 ? 3.692 -1.687 7.179 1.00 77.06 91 GLY A C 1
ATOM 696 O O . GLY A 1 91 ? 4.340 -1.959 6.172 1.00 77.06 91 GLY A O 1
ATOM 697 N N . SER A 1 92 ? 2.572 -2.339 7.510 1.00 79.38 92 SER A N 1
ATOM 698 C CA . SER A 1 92 ? 2.064 -3.486 6.744 1.00 79.38 92 SER A CA 1
ATOM 699 C C . SER A 1 92 ? 1.646 -3.119 5.317 1.00 79.38 92 SER A C 1
ATOM 701 O O . SER A 1 92 ? 1.913 -3.876 4.388 1.00 79.38 92 SER A O 1
ATOM 703 N N . TYR A 1 93 ? 1.043 -1.942 5.127 1.00 81.62 93 TYR A N 1
ATOM 704 C CA . TYR A 1 93 ? 0.622 -1.461 3.814 1.00 81.62 93 TYR A CA 1
ATOM 705 C C . TYR A 1 93 ? 1.827 -1.179 2.915 1.00 81.62 93 TYR A C 1
ATOM 707 O O . TYR A 1 93 ? 1.880 -1.665 1.787 1.00 81.62 93 TYR A O 1
ATOM 715 N N . VAL A 1 94 ? 2.806 -0.426 3.429 1.00 82.12 94 VAL A N 1
ATOM 716 C CA . VAL A 1 94 ? 4.030 -0.083 2.691 1.00 82.12 94 VAL A CA 1
ATOM 717 C C . VAL A 1 94 ? 4.802 -1.349 2.335 1.00 82.12 94 VAL A C 1
ATOM 719 O O . VAL A 1 94 ? 5.210 -1.510 1.188 1.00 82.12 94 VAL A O 1
ATOM 722 N N . PHE A 1 95 ? 4.942 -2.277 3.285 1.00 84.12 95 PHE A N 1
ATOM 723 C CA . PHE A 1 95 ? 5.607 -3.555 3.051 1.00 84.12 95 PHE A CA 1
ATOM 724 C C . PHE A 1 95 ? 4.927 -4.362 1.939 1.00 84.12 95 PHE A C 1
ATOM 726 O O . PHE A 1 95 ? 5.599 -4.784 1.004 1.00 84.12 95 PHE A O 1
ATOM 733 N N . LEU A 1 96 ? 3.602 -4.540 1.996 1.00 85.94 96 LEU A N 1
ATOM 734 C CA . LEU A 1 96 ? 2.859 -5.309 0.992 1.00 85.94 96 LEU A CA 1
ATOM 735 C C . LEU A 1 96 ? 2.859 -4.643 -0.387 1.00 85.94 96 LEU A C 1
ATOM 737 O O . LEU A 1 96 ? 2.994 -5.341 -1.394 1.00 85.94 96 LEU A O 1
ATOM 741 N N . TYR A 1 97 ? 2.733 -3.314 -0.443 1.00 85.00 97 TYR A N 1
ATOM 742 C CA . TYR A 1 97 ? 2.821 -2.562 -1.694 1.00 85.00 97 TYR A CA 1
ATOM 743 C C . TYR A 1 97 ? 4.202 -2.732 -2.334 1.00 85.00 97 TYR A C 1
ATOM 745 O O . TYR A 1 97 ? 4.289 -3.128 -3.494 1.00 85.00 97 TYR A O 1
ATOM 753 N N . LEU A 1 98 ? 5.278 -2.490 -1.575 1.00 84.62 98 LEU A N 1
ATOM 754 C CA . LEU A 1 98 ? 6.649 -2.622 -2.072 1.00 84.62 98 LEU A CA 1
ATOM 755 C C . LEU A 1 98 ? 6.960 -4.062 -2.471 1.00 84.62 98 LEU A C 1
ATOM 757 O O . LEU A 1 98 ? 7.520 -4.284 -3.537 1.00 84.62 98 LEU A O 1
ATOM 761 N N . PHE A 1 99 ? 6.558 -5.036 -1.657 1.00 86.25 99 PHE A N 1
ATOM 762 C CA . PHE A 1 99 ? 6.722 -6.451 -1.969 1.00 86.25 99 PHE A CA 1
ATOM 763 C C . PHE A 1 99 ? 6.051 -6.802 -3.300 1.00 86.25 99 PHE A C 1
ATOM 765 O O . PHE A 1 99 ? 6.696 -7.342 -4.195 1.00 86.25 99 PHE A O 1
ATOM 772 N N . THR A 1 100 ? 4.781 -6.427 -3.466 1.00 86.06 100 THR A N 1
ATOM 773 C CA . THR A 1 100 ? 4.029 -6.704 -4.696 1.00 86.06 100 THR A CA 1
ATOM 774 C C . THR A 1 100 ? 4.626 -5.975 -5.895 1.00 86.06 100 THR A C 1
ATOM 776 O O . THR A 1 100 ? 4.746 -6.566 -6.965 1.00 86.06 100 THR A O 1
ATOM 779 N N . TRP A 1 101 ? 5.031 -4.715 -5.733 1.00 83.25 101 TRP A N 1
ATOM 780 C CA . TRP A 1 101 ? 5.641 -3.924 -6.798 1.00 83.25 101 TRP A CA 1
ATOM 781 C C . TRP A 1 101 ? 6.984 -4.500 -7.248 1.00 83.25 101 TRP A C 1
ATOM 783 O O . TRP A 1 101 ? 7.194 -4.657 -8.445 1.00 83.25 101 TRP A O 1
ATOM 793 N N . ILE A 1 102 ? 7.869 -4.877 -6.319 1.00 82.88 102 ILE A N 1
ATOM 794 C CA . ILE A 1 102 ? 9.155 -5.502 -6.652 1.00 82.88 102 ILE A CA 1
ATOM 795 C C . ILE A 1 102 ? 8.929 -6.853 -7.330 1.00 82.88 102 ILE A C 1
ATOM 797 O O . ILE A 1 102 ? 9.513 -7.095 -8.379 1.00 82.88 102 ILE A O 1
ATOM 801 N N . VAL A 1 103 ? 8.043 -7.701 -6.797 1.00 85.75 103 VAL A N 1
ATOM 802 C CA . VAL A 1 103 ? 7.718 -9.005 -7.399 1.00 85.75 103 VAL A CA 1
ATOM 803 C C . VAL A 1 103 ? 7.148 -8.834 -8.806 1.00 85.75 103 VAL A C 1
ATOM 805 O O . VAL A 1 103 ? 7.612 -9.492 -9.733 1.00 85.75 103 VAL A O 1
ATOM 808 N N . THR A 1 104 ? 6.192 -7.921 -8.988 1.00 81.81 104 THR A N 1
ATOM 809 C CA . THR A 1 104 ? 5.578 -7.650 -10.297 1.00 81.81 104 THR A CA 1
ATOM 810 C C . THR A 1 104 ? 6.592 -7.054 -11.265 1.00 81.81 104 THR A C 1
ATOM 812 O O . THR A 1 104 ? 6.645 -7.468 -12.418 1.00 81.81 104 THR A O 1
ATOM 815 N N . TYR A 1 105 ? 7.439 -6.131 -10.808 1.00 75.44 105 TYR A N 1
ATOM 816 C CA . TYR A 1 105 ? 8.506 -5.560 -11.619 1.00 75.44 105 TYR A CA 1
ATOM 817 C C . TYR A 1 105 ? 9.507 -6.617 -12.060 1.00 75.44 105 TYR A C 1
ATOM 819 O O . TYR A 1 105 ? 9.844 -6.680 -13.240 1.00 75.44 105 TYR A O 1
ATOM 827 N N . THR A 1 106 ? 9.950 -7.464 -11.133 1.00 81.19 106 THR A N 1
ATOM 828 C CA . THR A 1 106 ? 10.842 -8.571 -11.446 1.00 81.19 106 THR A CA 1
ATOM 829 C C . THR A 1 106 ? 10.177 -9.522 -12.424 1.00 81.19 106 THR A C 1
ATOM 831 O O . THR A 1 106 ? 10.816 -9.821 -13.412 1.00 81.19 106 THR A O 1
ATOM 834 N N . LEU A 1 107 ? 8.920 -9.932 -12.235 1.00 78.69 107 LEU A N 1
ATOM 835 C CA . LEU A 1 107 ? 8.185 -10.785 -13.185 1.00 78.69 107 LEU A CA 1
ATOM 836 C C . LEU A 1 107 ? 8.041 -10.148 -14.573 1.00 78.69 107 LEU A C 1
ATOM 838 O O . LEU A 1 107 ? 8.239 -10.819 -15.580 1.00 78.69 107 LEU A O 1
ATOM 842 N N . ALA A 1 108 ? 7.720 -8.857 -14.642 1.00 73.31 108 ALA A N 1
ATOM 843 C CA . ALA A 1 108 ? 7.552 -8.146 -15.905 1.00 73.31 108 ALA A CA 1
ATOM 844 C C . ALA A 1 108 ? 8.885 -7.965 -16.649 1.00 73.31 108 ALA A C 1
ATOM 846 O O . ALA A 1 108 ? 8.930 -8.084 -17.868 1.00 73.31 108 ALA A O 1
ATOM 847 N N . ASN A 1 109 ? 9.982 -7.716 -15.927 1.00 68.12 109 ASN A N 1
ATOM 848 C CA . ASN A 1 109 ? 11.311 -7.536 -16.523 1.00 68.12 109 ASN A CA 1
ATOM 849 C C . ASN A 1 109 ? 12.081 -8.856 -16.711 1.00 68.12 109 ASN A C 1
ATOM 851 O O . ASN A 1 109 ? 12.915 -8.949 -17.606 1.00 68.12 109 ASN A O 1
ATOM 855 N N . SER A 1 110 ? 11.794 -9.898 -15.926 1.00 61.25 110 SER A N 1
ATOM 856 C CA . SER A 1 110 ? 12.322 -11.258 -16.111 1.00 61.25 110 SER A CA 1
ATOM 857 C C . SER A 1 110 ? 11.504 -12.071 -17.116 1.00 61.25 110 SER A C 1
ATOM 859 O O . SER A 1 110 ? 12.006 -13.053 -17.658 1.00 61.25 110 SER A O 1
ATOM 861 N N . GLY A 1 111 ? 10.284 -11.629 -17.440 1.00 51.06 111 GLY A N 1
ATOM 862 C CA . GLY A 1 111 ? 9.446 -12.160 -18.518 1.00 51.06 111 GLY A CA 1
ATOM 863 C C . GLY A 1 111 ? 10.061 -12.029 -19.916 1.00 51.06 111 GLY A C 1
ATOM 864 O O . GLY A 1 111 ? 9.649 -12.747 -20.821 1.00 51.06 111 GLY A O 1
ATOM 865 N N . GLY A 1 112 ? 11.118 -11.223 -20.084 1.00 49.59 112 GLY A N 1
ATOM 866 C CA . GLY A 1 112 ? 11.995 -11.274 -21.261 1.00 49.59 112 GLY A CA 1
ATOM 867 C C . GLY A 1 112 ? 12.852 -12.550 -21.365 1.00 49.59 112 GLY A C 1
ATOM 868 O O . GLY A 1 112 ? 13.522 -12.749 -22.373 1.00 49.59 112 GLY A O 1
ATOM 869 N N . GLY A 1 113 ? 12.835 -13.423 -20.351 1.00 46.88 113 GLY A N 1
ATOM 870 C CA . GLY A 1 113 ? 13.574 -14.690 -20.298 1.00 46.88 113 GLY A CA 1
ATOM 871 C C . GLY A 1 113 ? 12.713 -15.933 -20.044 1.00 46.88 113 GLY A C 1
ATOM 872 O O . GLY A 1 113 ? 13.264 -17.000 -19.793 1.00 46.88 113 GLY A O 1
ATOM 873 N N . ALA A 1 114 ? 11.383 -15.830 -20.108 1.00 45.59 114 ALA A N 1
ATOM 874 C CA . ALA A 1 114 ? 10.472 -16.971 -19.977 1.00 45.59 114 ALA A CA 1
ATOM 875 C C . ALA A 1 114 ? 9.566 -17.111 -21.210 1.00 45.59 114 ALA A C 1
ATOM 877 O O . ALA A 1 114 ? 8.351 -17.264 -21.108 1.00 45.59 114 ALA A O 1
ATOM 878 N N . GLY A 1 115 ? 10.175 -17.101 -22.399 1.00 47.16 115 GLY A N 1
ATOM 879 C CA . GLY A 1 115 ? 9.574 -17.644 -23.618 1.00 47.16 115 GLY A CA 1
ATOM 880 C C . GLY A 1 115 ? 9.470 -19.172 -23.556 1.00 47.16 115 GLY A C 1
ATOM 881 O O . GLY A 1 115 ? 10.123 -19.861 -24.329 1.00 47.16 115 GLY A O 1
ATOM 882 N N . GLY A 1 116 ? 8.698 -19.708 -22.607 1.00 42.34 116 GLY A N 1
ATOM 883 C CA . GLY A 1 116 ? 8.653 -21.150 -22.336 1.00 42.34 116 GLY A CA 1
ATOM 884 C C . GLY A 1 116 ? 7.294 -21.703 -21.916 1.00 42.34 116 GLY A C 1
ATOM 885 O O . GLY A 1 116 ? 7.241 -22.801 -21.376 1.00 42.34 116 GLY A O 1
ATOM 886 N N . ILE A 1 117 ? 6.198 -20.972 -22.131 1.00 51.44 117 ILE A N 1
ATOM 887 C CA . ILE A 1 117 ? 4.844 -21.523 -21.974 1.00 51.44 117 ILE A CA 1
ATOM 888 C C . ILE A 1 117 ? 4.022 -21.129 -23.198 1.00 51.44 117 ILE A C 1
ATOM 890 O O . ILE A 1 117 ? 3.218 -20.211 -23.122 1.00 51.44 117 ILE A O 1
ATOM 894 N N . ASN A 1 118 ? 4.265 -21.777 -24.338 1.00 49.78 118 ASN A N 1
ATOM 895 C CA . ASN A 1 118 ? 3.292 -21.912 -25.423 1.00 49.78 118 ASN A CA 1
ATOM 896 C C . ASN A 1 118 ? 3.656 -23.133 -26.285 1.00 49.78 118 ASN A C 1
ATOM 898 O O . ASN A 1 118 ? 4.712 -23.126 -26.912 1.00 49.78 118 ASN A O 1
ATOM 902 N N . ALA A 1 119 ? 2.712 -24.083 -26.321 1.00 38.91 119 ALA A N 1
ATOM 903 C CA . ALA A 1 119 ? 2.559 -25.244 -27.211 1.00 38.91 119 ALA A CA 1
ATOM 904 C C . ALA A 1 119 ? 3.536 -26.422 -27.051 1.00 38.91 119 ALA A C 1
ATOM 906 O O . ALA A 1 119 ? 4.714 -26.311 -27.446 1.00 38.91 119 ALA A O 1
#

Foldseek 3Di:
DPPPDPDDDDPVVVVVVVVVLVVLLVVLLVLLLVQLLVLLVVCVVPDDPVSVVVLVVSLVVSLVVSVVVVVVVPPPDPPVVVVVSSVVSVVVSVVSNVVNNVVNNCCVVCVVPCPDPDD

Nearest PDB structures (foldseek):
  3q5e-assembly3_E  TM=5.747E-01  e=4.115E+00  Homo sapiens
  9had-assembly1_A  TM=2.967E-01  e=1.554E+00  Dermatophagoides farinae
  6vfk-assembly1_B  TM=4.253E-01  e=5.174E+00  synthetic construct
  2mey-assembly1_A  TM=3.828E-01  e=8.663E+00  Blomia tropicalis